Protein AF-A0A6G0Y600-F1 (afdb_monomer)

Solvent-accessible surface area (backbone atoms only — not comparable to full-atom values): 4915 Å² total; per-residue (Å²): 140,86,88,76,80,76,88,82,83,84,83,86,73,41,75,44,81,72,73,62,48,77,47,63,81,62,96,75,82,59,95,89,61,82,90,54,70,48,76,49,67,50,74,36,39,72,75,77,89,85,84,58,69,56,95,92,37,78,59,60,86,84,71,60,85,82,124

Structure (mmCIF, N/CA/C/O backbone):
data_AF-A0A6G0Y600-F1
#
_entry.id   AF-A0A6G0Y600-F1
#
loop_
_atom_site.group_PDB
_atom_site.id
_atom_site.type_symbol
_atom_site.label_atom_id
_atom_site.label_alt_id
_atom_site.label_comp_id
_atom_site.label_asym_id
_atom_site.label_entity_id
_atom_site.label_seq_id
_atom_site.pdbx_PDB_ins_code
_atom_site.Cartn_x
_atom_site.Cartn_y
_atom_site.Cartn_z
_atom_site.occupancy
_atom_site.B_iso_or_equiv
_atom_site.auth_seq_id
_atom_site.auth_comp_id
_atom_site.auth_asym_id
_atom_site.auth_atom_id
_atom_site.pdbx_PDB_model_num
ATOM 1 N N . ASP A 1 1 ? 34.204 10.224 -40.761 1.00 52.25 1 ASP A N 1
ATOM 2 C CA . ASP A 1 1 ? 33.890 10.687 -39.399 1.00 52.25 1 ASP A CA 1
ATOM 3 C C . ASP A 1 1 ? 32.386 10.659 -39.172 1.00 52.25 1 ASP A C 1
ATOM 5 O O . ASP A 1 1 ? 31.738 11.693 -39.208 1.00 52.25 1 ASP A O 1
ATOM 9 N N . ASP A 1 2 ? 31.832 9.461 -38.963 1.00 60.56 2 ASP A N 1
ATOM 10 C CA . ASP A 1 2 ? 30.424 9.248 -38.592 1.00 60.56 2 ASP A CA 1
ATOM 11 C C . ASP A 1 2 ? 30.360 8.846 -37.113 1.00 60.56 2 ASP A C 1
ATOM 13 O O . ASP A 1 2 ? 30.065 7.709 -36.757 1.00 60.56 2 ASP A O 1
ATOM 17 N N . VAL A 1 3 ? 30.714 9.782 -36.230 1.00 65.56 3 VAL A N 1
ATOM 18 C CA . VAL A 1 3 ? 30.543 9.625 -34.778 1.00 65.56 3 VAL A CA 1
ATOM 19 C C . VAL A 1 3 ? 29.219 10.277 -34.398 1.00 65.56 3 VAL A C 1
ATOM 21 O O . VAL A 1 3 ? 29.181 11.385 -33.873 1.00 65.56 3 VAL A O 1
ATOM 24 N N . ASN A 1 4 ? 28.115 9.621 -34.737 1.00 66.06 4 ASN A N 1
ATOM 25 C CA . ASN A 1 4 ? 26.813 9.913 -34.139 1.00 66.06 4 ASN A CA 1
ATOM 26 C C . ASN A 1 4 ? 25.970 8.640 -34.114 1.00 66.06 4 ASN A C 1
ATOM 28 O O . ASN A 1 4 ? 24.893 8.535 -34.694 1.00 66.06 4 ASN A O 1
ATOM 32 N N . GLU A 1 5 ? 26.506 7.645 -33.419 1.00 68.38 5 GLU A N 1
ATOM 33 C CA . GLU A 1 5 ? 25.707 6.552 -32.899 1.00 68.38 5 GLU A CA 1
ATOM 34 C C . GLU A 1 5 ? 25.027 7.067 -31.625 1.00 68.38 5 GLU A C 1
ATOM 36 O O . GLU A 1 5 ? 25.662 7.244 -30.585 1.00 68.38 5 GLU A O 1
ATOM 41 N N . CYS A 1 6 ? 23.746 7.427 -31.726 1.00 73.06 6 CYS A N 1
ATOM 42 C CA . CYS A 1 6 ? 22.950 7.789 -30.559 1.00 73.06 6 CYS A CA 1
ATOM 43 C C . CYS A 1 6 ? 22.897 6.581 -29.609 1.00 73.06 6 CYS A C 1
ATOM 45 O O . CYS A 1 6 ? 22.398 5.527 -29.996 1.00 73.06 6 CYS A O 1
ATOM 47 N N . ASP A 1 7 ? 23.376 6.734 -28.371 1.00 76.88 7 ASP A N 1
ATOM 48 C CA . ASP A 1 7 ? 23.222 5.741 -27.296 1.00 76.88 7 ASP A CA 1
ATOM 49 C C . ASP A 1 7 ? 21.725 5.557 -26.980 1.00 76.88 7 ASP A C 1
ATOM 51 O O . ASP A 1 7 ? 21.133 6.315 -26.204 1.00 76.88 7 ASP A O 1
ATOM 55 N N . VAL A 1 8 ? 21.072 4.591 -27.633 1.00 78.94 8 VAL A N 1
ATOM 56 C CA . VAL A 1 8 ? 19.666 4.259 -27.379 1.00 78.94 8 VAL A CA 1
ATOM 57 C C . VAL A 1 8 ? 19.589 3.338 -26.166 1.00 78.94 8 VAL A C 1
ATOM 59 O O . VAL A 1 8 ? 19.900 2.149 -26.241 1.00 78.94 8 VAL A O 1
ATOM 62 N N . ARG A 1 9 ? 19.122 3.880 -25.038 1.00 83.44 9 ARG A N 1
ATOM 63 C CA . ARG A 1 9 ? 18.893 3.110 -23.810 1.00 83.44 9 ARG A CA 1
ATOM 64 C C . ARG A 1 9 ? 17.479 2.553 -23.776 1.00 83.44 9 ARG A C 1
ATOM 66 O O . ARG A 1 9 ? 16.510 3.308 -23.746 1.00 83.44 9 ARG A O 1
ATOM 73 N N . TYR A 1 10 ? 17.371 1.232 -23.716 1.00 83.56 10 TYR A N 1
ATOM 74 C CA . TYR A 1 10 ? 16.107 0.544 -23.474 1.00 83.56 10 TYR A CA 1
ATOM 75 C C . TYR A 1 10 ? 15.972 0.202 -21.989 1.00 83.56 1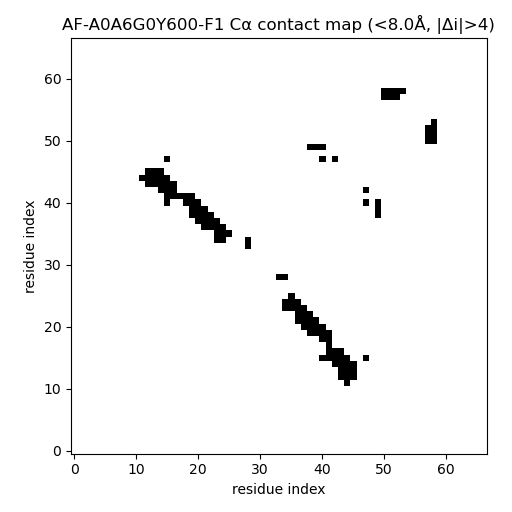0 TYR A C 1
ATOM 77 O O . TYR A 1 10 ? 16.913 -0.296 -21.372 1.00 83.56 10 TYR A O 1
ATOM 85 N N . TYR A 1 11 ? 14.791 0.450 -21.423 1.00 86.31 11 TYR A N 1
ATOM 86 C CA . TYR A 1 11 ? 14.441 0.060 -20.059 1.00 86.31 11 TYR A CA 1
ATOM 87 C C . TYR A 1 11 ? 13.372 -1.025 -20.110 1.00 86.31 11 TYR A C 1
ATOM 89 O O . TYR A 1 11 ? 12.309 -0.825 -20.694 1.00 86.31 11 TYR A O 1
ATOM 97 N N . VAL A 1 12 ? 13.659 -2.171 -19.495 1.00 90.31 12 VAL A N 1
ATOM 98 C CA . VAL A 1 12 ? 12.682 -3.250 -19.330 1.00 90.31 12 VAL A CA 1
ATOM 99 C C . VAL A 1 12 ? 11.955 -3.029 -18.011 1.00 90.31 12 VAL A C 1
ATOM 101 O O . VAL A 1 12 ? 12.598 -2.947 -16.963 1.00 90.31 12 VAL A O 1
ATOM 104 N N . SER A 1 13 ? 10.629 -2.919 -18.066 1.00 93.25 13 SER A N 1
ATOM 105 C CA . SER A 1 13 ? 9.778 -2.893 -16.881 1.00 93.25 13 SER A CA 1
ATOM 106 C C . SER A 1 13 ? 9.192 -4.274 -16.606 1.00 93.25 13 SER A C 1
ATOM 108 O O . SER A 1 13 ? 8.732 -4.963 -17.515 1.00 93.25 13 SER A O 1
ATOM 110 N N . ASP A 1 14 ? 9.198 -4.652 -15.332 1.00 95.50 14 ASP A N 1
ATOM 111 C CA . ASP A 1 14 ? 8.556 -5.852 -14.814 1.00 95.50 14 ASP A CA 1
ATOM 112 C C . ASP A 1 14 ? 7.429 -5.435 -13.855 1.00 95.50 14 ASP A C 1
ATOM 114 O O . ASP A 1 14 ? 7.705 -4.980 -12.735 1.00 95.50 14 ASP A O 1
ATOM 118 N N . PRO A 1 15 ? 6.160 -5.471 -14.298 1.00 93.81 15 PRO A N 1
ATOM 119 C CA . PRO A 1 15 ? 5.038 -5.087 -13.458 1.00 93.81 15 PRO A CA 1
ATOM 120 C C . PRO A 1 15 ? 4.800 -6.124 -12.350 1.00 93.81 15 PRO A C 1
ATOM 122 O O . PRO A 1 15 ? 5.066 -7.311 -12.535 1.00 93.81 15 PRO A O 1
ATOM 125 N N . PRO A 1 16 ? 4.232 -5.714 -11.204 1.00 95.06 16 PRO A N 1
ATOM 126 C CA . PRO A 1 16 ? 3.909 -6.659 -10.148 1.00 95.06 16 PRO A CA 1
ATOM 127 C C . PRO A 1 16 ? 2.858 -7.660 -10.634 1.00 95.06 16 PRO A C 1
ATOM 129 O O . PRO A 1 16 ? 1.792 -7.285 -11.130 1.00 95.06 16 PRO A O 1
ATOM 132 N N . VAL A 1 17 ? 3.137 -8.950 -10.459 1.00 95.81 17 VAL A N 1
ATOM 133 C CA . VAL A 1 17 ? 2.174 -10.007 -10.777 1.00 95.81 17 VAL A CA 1
ATOM 134 C C . VAL A 1 17 ? 1.193 -10.150 -9.616 1.00 95.81 17 VAL A C 1
ATOM 136 O O . VAL A 1 17 ? 1.495 -10.767 -8.595 1.00 95.81 17 VAL A O 1
ATOM 139 N N . GLY A 1 18 ? 0.005 -9.572 -9.783 1.00 92.81 18 GLY A N 1
ATOM 140 C CA . GLY A 1 18 ? -1.091 -9.648 -8.817 1.00 92.81 18 GLY A CA 1
ATOM 141 C C . GLY A 1 18 ? -1.378 -8.328 -8.102 1.00 92.81 18 GLY A C 1
ATOM 142 O O . GLY A 1 18 ? -0.876 -7.267 -8.463 1.00 92.81 18 GLY A O 1
ATOM 143 N N . GLN A 1 19 ? -2.246 -8.399 -7.094 1.00 94.06 19 GLN A N 1
ATOM 144 C CA . GLN A 1 19 ? -2.702 -7.237 -6.331 1.00 94.06 19 GLN A CA 1
ATOM 145 C C . GLN A 1 19 ? -1.898 -7.071 -5.036 1.00 94.06 19 GLN A C 1
ATOM 147 O O . GLN A 1 19 ? -1.398 -8.060 -4.493 1.00 94.06 19 GLN A O 1
ATOM 152 N N . PRO A 1 20 ? -1.784 -5.840 -4.509 1.00 94.12 20 PRO A N 1
ATOM 153 C CA . PRO A 1 20 ? -1.224 -5.634 -3.186 1.00 94.12 20 PRO A CA 1
ATOM 154 C C . PRO A 1 20 ? -2.086 -6.313 -2.119 1.00 94.12 20 PRO A C 1
ATOM 156 O O . PRO A 1 20 ? -3.314 -6.359 -2.215 1.00 94.12 20 PRO A O 1
ATOM 159 N N . VAL A 1 21 ? -1.432 -6.813 -1.077 1.00 95.38 21 VAL A N 1
ATOM 160 C CA . VAL A 1 21 ? -2.094 -7.470 0.049 1.00 95.38 21 VAL A CA 1
ATOM 161 C C . VAL A 1 21 ? -2.183 -6.493 1.210 1.00 95.38 21 VAL A C 1
ATOM 163 O O . VAL A 1 21 ? -1.163 -5.999 1.698 1.00 95.38 21 VAL A O 1
ATOM 166 N N . LEU A 1 22 ? -3.412 -6.238 1.660 1.00 93.50 22 LEU A N 1
ATOM 167 C CA . LEU A 1 22 ? -3.705 -5.407 2.820 1.00 93.50 22 LEU A CA 1
ATOM 168 C C . LEU A 1 22 ? -3.942 -6.274 4.06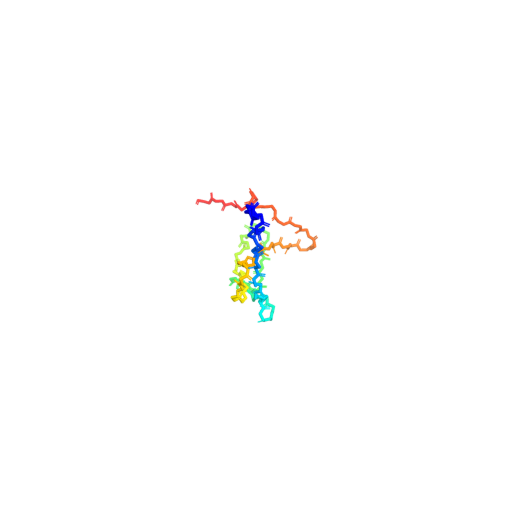0 1.00 93.50 22 LEU A C 1
ATOM 170 O O . LEU A 1 22 ? -4.839 -7.114 4.080 1.00 93.50 22 LEU A O 1
ATOM 174 N N . SER A 1 23 ? -3.166 -6.029 5.112 1.00 95.00 23 SER A N 1
ATOM 175 C CA . SER A 1 23 ? -3.335 -6.643 6.432 1.00 95.00 23 SER A CA 1
ATOM 176 C C . SER A 1 23 ? -3.571 -5.567 7.488 1.00 95.00 23 SER A C 1
ATOM 178 O O . SER A 1 23 ? -2.764 -4.649 7.620 1.00 95.00 23 SER A O 1
ATOM 180 N N . LEU A 1 24 ? -4.659 -5.685 8.250 1.00 93.94 24 LEU A N 1
ATOM 181 C CA . LEU A 1 24 ? -5.005 -4.779 9.350 1.00 93.94 24 LEU A CA 1
ATOM 182 C C . LEU A 1 24 ? -4.749 -5.450 10.701 1.00 93.94 24 LEU A C 1
ATOM 184 O O . LEU A 1 24 ? -4.923 -6.660 10.840 1.00 93.94 24 LEU A O 1
ATOM 188 N N . GLU A 1 25 ? -4.373 -4.658 11.705 1.00 95.06 25 GLU A N 1
ATOM 189 C CA . GLU A 1 25 ? -4.147 -5.159 13.068 1.00 95.06 25 GLU A CA 1
ATOM 190 C C . GLU A 1 25 ? -5.449 -5.626 13.740 1.00 95.06 25 GLU A C 1
ATOM 192 O O . GLU A 1 25 ? -5.463 -6.625 14.460 1.00 95.06 25 GLU A O 1
ATOM 197 N N . LYS A 1 26 ? -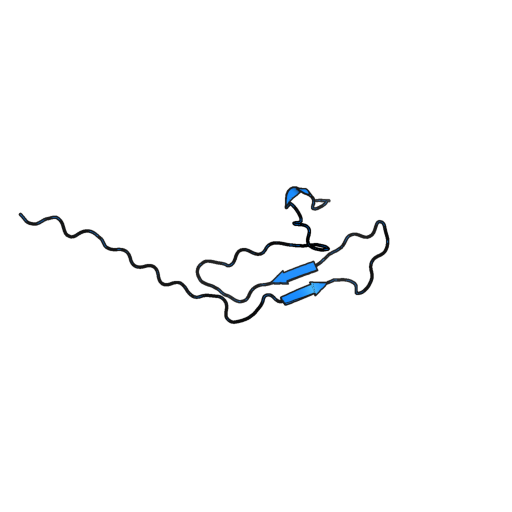6.555 -4.913 13.497 1.00 93.44 26 LYS A N 1
ATOM 198 C CA . LYS A 1 26 ? -7.868 -5.201 14.085 1.00 93.44 26 LYS A CA 1
ATOM 199 C C . LYS A 1 26 ? -8.924 -5.315 12.991 1.00 93.44 26 LYS A C 1
ATOM 201 O O . LYS A 1 26 ? -8.830 -4.691 11.938 1.00 93.44 26 LYS A O 1
ATOM 206 N N . ARG A 1 27 ? -9.973 -6.091 13.269 1.00 92.44 27 ARG A N 1
ATOM 207 C CA . ARG A 1 27 ? -11.159 -6.185 12.397 1.00 92.44 27 ARG A CA 1
ATOM 208 C C . ARG A 1 27 ? -12.155 -5.045 12.615 1.00 92.44 27 ARG A C 1
ATOM 210 O O . ARG A 1 27 ? -12.891 -4.709 11.700 1.00 92.44 27 ARG A O 1
ATOM 217 N N . HIS A 1 28 ? -12.174 -4.470 13.816 1.00 94.00 28 HIS A N 1
ATOM 218 C CA . HIS A 1 28 ? -13.067 -3.379 14.193 1.00 94.00 28 HIS A CA 1
ATOM 219 C C . HIS A 1 28 ? -12.278 -2.294 14.920 1.00 94.00 28 HIS A C 1
ATOM 221 O O . HIS A 1 28 ? -11.378 -2.598 15.705 1.00 94.00 28 HIS A O 1
ATOM 227 N N . TYR A 1 29 ? -12.651 -1.047 14.658 1.00 91.88 29 TYR A N 1
ATOM 228 C CA . TYR A 1 29 ? -12.057 0.146 15.244 1.00 91.88 29 TYR A CA 1
ATOM 229 C C . TYR A 1 29 ? -13.169 1.038 15.786 1.00 91.88 29 TYR A C 1
ATOM 231 O O . TYR A 1 29 ? -14.249 1.129 15.198 1.00 91.88 29 TYR A O 1
ATOM 239 N N . THR A 1 30 ? -12.898 1.682 16.911 1.00 94.06 30 THR A N 1
ATOM 240 C CA . THR A 1 30 ? -13.776 2.663 17.545 1.00 94.06 30 THR A CA 1
ATOM 241 C C . THR A 1 30 ? -13.211 4.070 17.380 1.00 94.06 30 THR A C 1
ATOM 243 O O . THR A 1 30 ? -12.065 4.263 16.971 1.00 94.06 30 THR A O 1
ATOM 246 N N . ILE A 1 31 ? -14.031 5.081 17.656 1.00 90.94 31 ILE A N 1
ATOM 247 C CA . ILE A 1 31 ? -13.596 6.477 17.579 1.00 90.94 31 ILE A CA 1
ATOM 248 C C . ILE A 1 31 ? -12.441 6.698 18.566 1.00 90.94 31 ILE A C 1
ATOM 250 O O . ILE A 1 31 ? -12.558 6.371 19.743 1.00 90.94 31 ILE A O 1
ATOM 254 N N . GLY A 1 32 ? -11.341 7.270 18.072 1.00 88.75 32 GLY A N 1
ATOM 255 C CA . GLY A 1 32 ? -10.115 7.499 18.841 1.00 88.75 32 GLY A CA 1
ATOM 256 C C . GLY A 1 32 ? -9.065 6.390 18.710 1.00 88.75 32 GLY A C 1
ATOM 257 O O . GLY A 1 32 ? -7.924 6.607 19.111 1.00 88.75 32 GLY A O 1
ATOM 258 N N . ASP A 1 33 ? -9.396 5.237 18.115 1.00 89.12 33 ASP A N 1
ATOM 259 C CA . ASP A 1 33 ? -8.393 4.220 17.795 1.00 89.12 33 ASP A CA 1
ATOM 260 C C . ASP A 1 33 ? -7.471 4.665 16.647 1.00 89.12 33 ASP A C 1
ATOM 262 O O . ASP A 1 33 ? -7.893 5.298 15.677 1.00 89.12 33 ASP A O 1
ATOM 266 N N . THR A 1 34 ? -6.212 4.228 16.702 1.00 86.44 34 THR A N 1
ATOM 267 C CA . THR A 1 34 ? -5.280 4.326 15.573 1.00 86.44 34 THR A CA 1
ATOM 268 C C . THR A 1 34 ? -5.448 3.122 14.647 1.00 86.44 34 THR A C 1
ATOM 270 O O . THR A 1 34 ? -5.237 1.976 15.052 1.00 86.44 34 THR A O 1
ATOM 273 N N . LEU A 1 35 ? -5.794 3.372 13.382 1.00 88.50 35 LEU A N 1
ATOM 274 C CA . LEU A 1 35 ? -5.830 2.340 12.348 1.00 88.50 35 LEU A CA 1
ATOM 275 C C . LEU A 1 35 ? -4.405 2.028 11.886 1.00 88.50 35 LEU A C 1
ATOM 277 O O . LEU A 1 35 ? -3.743 2.863 11.274 1.00 88.50 35 LEU A O 1
ATOM 281 N N . LYS A 1 36 ? -3.945 0.805 12.162 1.00 88.75 36 LYS A N 1
ATOM 282 C CA . LYS A 1 36 ? -2.644 0.299 11.725 1.00 88.75 36 LYS A CA 1
ATOM 283 C C . LYS A 1 36 ? -2.828 -0.826 10.718 1.00 88.75 36 LYS A C 1
ATOM 285 O O . LYS A 1 36 ? -3.499 -1.823 10.995 1.00 88.75 36 LYS A O 1
ATOM 290 N N . GLY A 1 37 ? -2.202 -0.659 9.560 1.00 90.31 37 GLY A N 1
ATOM 291 C CA . GLY A 1 37 ? -2.233 -1.627 8.480 1.00 90.31 37 GLY A CA 1
ATOM 292 C C . GLY A 1 37 ? -0.910 -1.693 7.735 1.00 90.31 37 GLY A C 1
ATOM 293 O O . GLY A 1 37 ? -0.144 -0.731 7.707 1.00 90.31 37 GLY A O 1
ATOM 294 N N . ASN A 1 38 ? -0.653 -2.842 7.127 1.00 92.75 38 ASN A N 1
ATOM 295 C CA . ASN A 1 38 ? 0.439 -3.053 6.193 1.00 92.75 38 ASN A CA 1
ATOM 296 C C . ASN A 1 38 ? -0.160 -3.337 4.812 1.00 92.75 38 ASN A C 1
ATOM 298 O O . ASN A 1 38 ? -0.995 -4.230 4.674 1.00 92.75 38 ASN A O 1
ATOM 302 N N . CYS A 1 39 ? 0.265 -2.570 3.812 1.00 91.12 39 CYS A N 1
ATOM 303 C CA . CYS A 1 39 ? -0.051 -2.804 2.413 1.00 91.12 39 CYS A CA 1
ATOM 304 C C . CYS A 1 39 ? 1.253 -3.146 1.691 1.00 91.12 39 CYS A C 1
ATOM 306 O O . CYS A 1 39 ? 2.155 -2.308 1.624 1.00 91.12 39 CYS A O 1
ATOM 308 N N . THR A 1 40 ? 1.363 -4.375 1.187 1.00 93.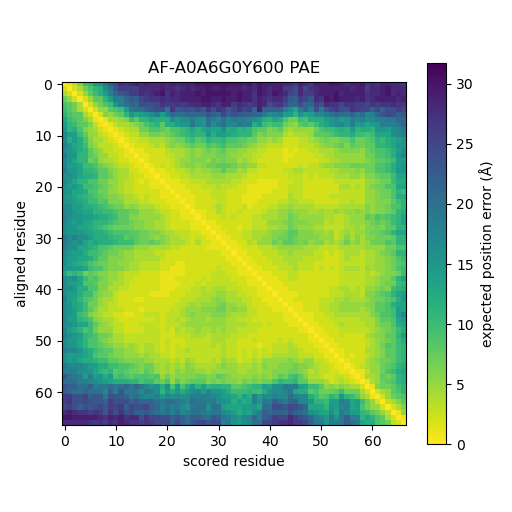44 40 THR A N 1
ATOM 309 C CA . THR A 1 40 ? 2.562 -4.868 0.495 1.00 93.44 40 THR A CA 1
ATOM 310 C C . THR A 1 40 ? 2.216 -5.205 -0.951 1.00 93.44 40 THR A C 1
ATOM 312 O O . THR A 1 40 ? 1.328 -6.021 -1.195 1.00 93.44 40 THR A O 1
ATOM 315 N N . SER A 1 41 ? 2.914 -4.599 -1.915 1.00 95.88 41 SER A N 1
ATOM 316 C CA . SER A 1 41 ? 2.820 -4.987 -3.325 1.00 95.88 41 SER A CA 1
ATOM 317 C C . SER A 1 41 ? 3.759 -6.155 -3.645 1.00 95.88 41 SER A C 1
ATOM 319 O O . SER A 1 41 ? 4.821 -6.264 -3.025 1.00 95.88 41 SER A O 1
ATOM 321 N N . PRO A 1 42 ? 3.433 -6.984 -4.652 1.00 96.06 42 PRO A N 1
ATOM 322 C CA . PRO A 1 42 ? 4.390 -7.927 -5.213 1.00 96.06 42 PRO A CA 1
ATOM 323 C C . PRO A 1 42 ? 5.667 -7.225 -5.723 1.00 96.06 42 PRO A C 1
ATOM 325 O O . PRO A 1 42 ? 5.645 -6.016 -5.999 1.00 96.06 42 PRO A O 1
ATOM 328 N N . PRO A 1 43 ? 6.781 -7.964 -5.865 1.00 95.44 43 PRO A N 1
ATOM 329 C CA . PRO A 1 43 ? 7.999 -7.453 -6.487 1.00 95.44 43 PRO A CA 1
ATOM 330 C C . PRO A 1 43 ? 7.723 -6.864 -7.873 1.00 95.44 43 PRO A C 1
ATOM 332 O O . PRO A 1 43 ? 6.888 -7.374 -8.614 1.00 95.44 43 PRO A O 1
ATOM 335 N N . SER A 1 44 ? 8.406 -5.770 -8.198 1.00 96.44 44 SER A N 1
ATOM 336 C CA . SER A 1 44 ? 8.297 -5.076 -9.485 1.00 96.44 44 SER A CA 1
ATOM 337 C C . SER A 1 44 ? 9.572 -4.293 -9.773 1.00 96.44 44 SER A C 1
ATOM 339 O O . SER A 1 44 ? 10.293 -3.900 -8.850 1.00 96.44 44 SER A O 1
ATOM 341 N N . SER A 1 45 ? 9.838 -4.071 -11.056 1.00 94.69 45 SER A N 1
ATOM 342 C CA . SER A 1 45 ? 10.928 -3.228 -11.536 1.00 94.69 45 SER A CA 1
ATOM 343 C C . SER A 1 45 ? 10.371 -2.199 -12.526 1.00 94.69 45 SER A C 1
ATOM 345 O O . SER A 1 45 ? 9.960 -2.578 -13.622 1.00 94.69 45 SER A O 1
ATOM 347 N N . PRO A 1 46 ? 10.332 -0.899 -12.187 1.00 93.69 46 PRO A N 1
ATOM 348 C CA . PRO A 1 46 ? 10.771 -0.290 -10.928 1.00 93.69 46 PRO A CA 1
ATOM 349 C C . PRO A 1 46 ? 9.846 -0.623 -9.738 1.00 93.69 46 PRO A C 1
ATOM 351 O O . PRO A 1 46 ? 8.738 -1.119 -9.949 1.00 93.69 46 PRO A O 1
ATOM 354 N N . PRO A 1 47 ? 10.266 -0.328 -8.490 1.00 93.25 47 PRO A N 1
ATOM 355 C CA . PRO A 1 47 ? 9.437 -0.545 -7.307 1.00 93.25 47 PRO A CA 1
ATOM 356 C C . PRO A 1 47 ? 8.075 0.151 -7.407 1.00 93.25 47 PRO A C 1
ATOM 358 O O . PRO A 1 47 ? 7.983 1.318 -7.788 1.00 93.25 47 PRO A O 1
ATOM 361 N N . SER A 1 48 ? 7.018 -0.562 -7.027 1.00 93.50 48 SER A N 1
ATOM 362 C CA . SER A 1 48 ? 5.646 -0.051 -7.066 1.00 93.50 48 SER A CA 1
ATOM 363 C C . SER A 1 48 ? 5.388 1.061 -6.044 1.00 93.50 48 SER A C 1
ATOM 365 O O . SER A 1 48 ? 5.806 0.984 -4.888 1.00 93.50 48 SER A O 1
ATOM 367 N N . ASN A 1 49 ? 4.602 2.060 -6.451 1.00 91.56 49 ASN A N 1
ATOM 368 C CA . ASN A 1 49 ? 4.104 3.109 -5.563 1.00 91.56 49 ASN A CA 1
ATOM 369 C C . ASN A 1 49 ? 2.791 2.675 -4.904 1.00 91.56 49 ASN A C 1
ATOM 371 O O . ASN A 1 49 ? 1.786 2.469 -5.583 1.00 91.56 49 ASN A O 1
ATOM 375 N N . VAL A 1 50 ? 2.780 2.592 -3.575 1.00 88.44 50 VAL A N 1
ATOM 376 C CA . VAL A 1 50 ? 1.587 2.243 -2.793 1.00 88.44 50 VAL A CA 1
ATOM 377 C C . VAL A 1 50 ? 0.995 3.501 -2.160 1.00 88.44 50 VAL A C 1
ATOM 379 O O . VAL A 1 50 ? 1.703 4.265 -1.505 1.00 88.44 50 VAL A O 1
ATOM 382 N N . THR A 1 51 ? -0.311 3.704 -2.341 1.00 88.31 51 THR A N 1
ATOM 383 C CA . THR A 1 51 ? -1.067 4.827 -1.764 1.00 88.31 51 THR A CA 1
ATOM 384 C C . THR A 1 51 ? -2.232 4.301 -0.938 1.00 88.31 51 THR A C 1
ATOM 386 O O . THR A 1 51 ? -2.868 3.316 -1.309 1.00 88.31 51 THR A O 1
ATOM 389 N N . TRP A 1 52 ? -2.512 4.960 0.183 1.00 87.50 52 TRP A N 1
ATOM 390 C CA . TRP A 1 52 ? -3.596 4.590 1.084 1.00 87.50 52 TRP A CA 1
ATOM 391 C C . TRP A 1 52 ? -4.857 5.409 0.816 1.00 87.50 52 TRP A C 1
ATOM 393 O O . TRP A 1 52 ? -4.798 6.633 0.674 1.00 87.50 52 TRP A O 1
ATOM 403 N N . TYR A 1 53 ? -5.997 4.720 0.824 1.00 88.19 53 TYR A N 1
ATOM 404 C CA . TYR A 1 53 ? -7.328 5.311 0.768 1.00 88.19 53 TYR A CA 1
ATOM 405 C C . TYR A 1 53 ? -8.149 4.818 1.946 1.00 88.19 53 TYR A C 1
ATOM 407 O O . TYR A 1 53 ? -8.129 3.631 2.273 1.00 88.19 53 TYR A O 1
ATOM 415 N N . LEU A 1 54 ? -8.894 5.729 2.556 1.00 87.81 54 LEU A N 1
ATOM 416 C CA . LEU A 1 54 ? -9.859 5.416 3.596 1.00 87.81 54 LEU A CA 1
ATOM 417 C C . LEU A 1 54 ? -11.200 6.023 3.197 1.00 87.81 54 LEU A C 1
ATOM 419 O O . LEU A 1 54 ? -11.297 7.242 3.066 1.00 87.81 54 LEU A O 1
ATOM 423 N N . ASN A 1 55 ? -12.216 5.178 3.000 1.00 87.38 55 ASN A N 1
ATOM 424 C CA . ASN A 1 55 ? -13.556 5.586 2.555 1.00 87.38 55 ASN A CA 1
ATOM 425 C C . ASN A 1 55 ? -13.496 6.531 1.339 1.00 87.38 55 ASN A C 1
ATOM 427 O O . ASN A 1 55 ? -13.997 7.652 1.389 1.00 87.38 55 ASN A O 1
ATOM 431 N N . ASP A 1 56 ? -12.782 6.107 0.292 1.00 87.56 56 ASP A N 1
ATOM 432 C CA . ASP A 1 56 ? -12.587 6.842 -0.971 1.00 87.56 56 ASP A CA 1
ATOM 433 C C . ASP A 1 56 ? -11.820 8.171 -0.865 1.00 87.56 56 ASP A C 1
ATOM 435 O O . ASP A 1 56 ? -11.672 8.903 -1.847 1.00 87.56 56 ASP A O 1
ATOM 439 N N . LYS A 1 57 ? -11.252 8.474 0.306 1.00 87.69 57 LYS A N 1
ATOM 440 C CA . LYS A 1 57 ? -10.406 9.645 0.521 1.00 87.69 57 LYS A CA 1
ATOM 441 C C . LYS A 1 57 ? -8.937 9.249 0.626 1.00 87.69 57 LYS A C 1
ATOM 443 O O . LYS A 1 57 ? -8.566 8.367 1.398 1.00 87.69 57 LYS A O 1
ATOM 448 N N . TRP A 1 58 ? -8.097 9.952 -0.126 1.00 83.62 58 TRP A N 1
ATOM 449 C CA . TRP A 1 58 ? -6.642 9.835 -0.068 1.00 83.62 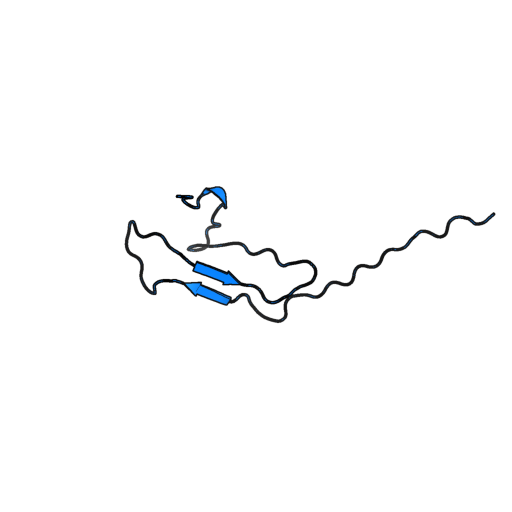58 TRP A CA 1
ATOM 450 C C . TRP A 1 58 ? -6.138 10.202 1.331 1.00 83.62 58 TRP A C 1
ATOM 452 O O . TRP A 1 58 ? -6.501 11.254 1.870 1.00 83.62 58 TRP A O 1
ATOM 462 N N . VAL A 1 59 ? -5.280 9.360 1.903 1.00 83.00 59 VAL A N 1
ATOM 463 C CA . VAL A 1 59 ? -4.596 9.658 3.167 1.00 83.00 59 VAL A CA 1
ATOM 464 C C . VAL A 1 59 ? -3.249 10.297 2.842 1.00 83.00 59 VAL A C 1
ATOM 466 O O . VAL A 1 59 ? -2.369 9.654 2.268 1.00 83.00 59 VAL A O 1
ATOM 469 N N . LEU A 1 60 ? -3.088 11.578 3.188 1.00 72.12 60 LEU A N 1
ATOM 470 C CA . LEU A 1 60 ? -1.817 12.281 3.014 1.00 72.12 60 LEU A CA 1
ATOM 471 C C . LEU A 1 60 ? -0.767 11.707 3.970 1.00 72.12 60 LEU A C 1
ATOM 473 O O . LEU A 1 60 ? -1.061 11.407 5.127 1.00 72.12 60 LEU A O 1
ATOM 477 N N . LYS A 1 61 ? 0.471 11.584 3.485 1.00 62.62 61 LYS A N 1
ATOM 478 C CA . LYS A 1 61 ?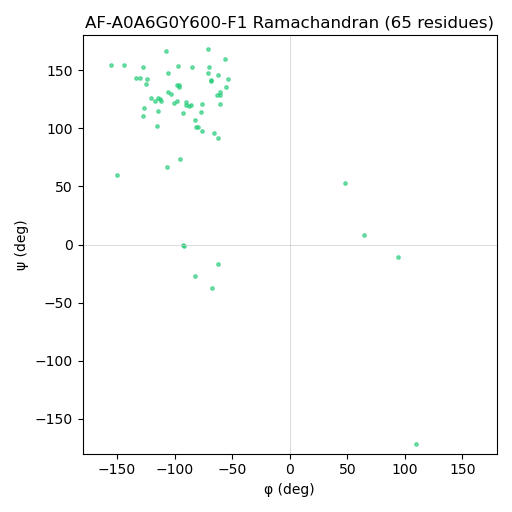 1.600 10.993 4.222 1.00 62.62 61 LYS A CA 1
ATOM 479 C C . LYS A 1 61 ? 1.973 11.771 5.495 1.00 62.62 61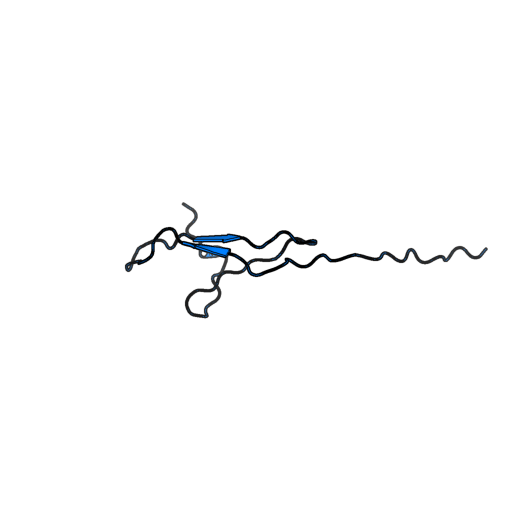 LYS A C 1
ATOM 481 O O . LYS A 1 61 ? 2.585 11.200 6.386 1.00 62.62 61 LYS A O 1
ATOM 486 N N . ASP A 1 62 ? 1.523 13.016 5.614 1.00 60.50 62 ASP A N 1
ATOM 487 C CA . ASP A 1 62 ? 1.763 13.878 6.780 1.00 60.50 62 ASP A CA 1
ATOM 488 C C . ASP A 1 62 ? 0.642 13.789 7.832 1.00 60.50 62 ASP A C 1
ATOM 490 O O . ASP A 1 62 ? 0.698 14.445 8.866 1.00 60.50 62 ASP A O 1
ATOM 494 N N . SER A 1 63 ? -0.394 12.982 7.573 1.00 58.09 63 SER A N 1
ATOM 495 C CA . SER A 1 63 ? -1.491 12.722 8.515 1.00 58.09 63 SER A CA 1
ATOM 496 C C . SER A 1 63 ? -1.237 11.496 9.405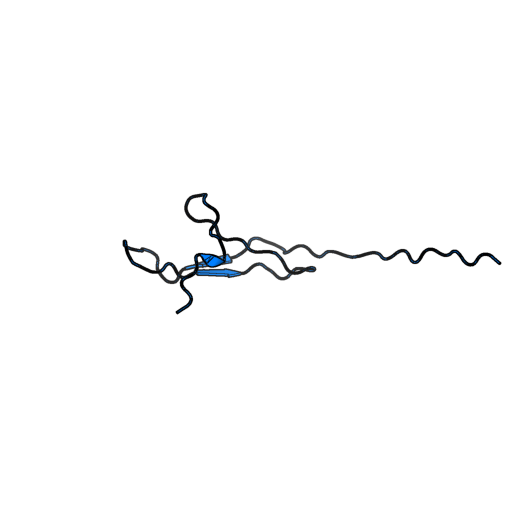 1.00 58.09 63 SER A C 1
ATOM 498 O O . SER A 1 63 ? -2.096 11.164 10.225 1.00 58.09 63 SER A O 1
ATOM 500 N N . TYR A 1 64 ? -0.109 10.794 9.234 1.00 59.94 64 TYR A N 1
ATOM 501 C CA . TYR A 1 64 ? 0.293 9.726 10.148 1.00 59.94 64 TYR A CA 1
ATOM 502 C C . TYR A 1 64 ? 0.848 10.358 11.423 1.00 59.94 64 TYR A C 1
ATOM 504 O O . TYR A 1 64 ? 1.814 11.113 11.375 1.00 59.94 64 TYR A O 1
ATOM 512 N N . ASP A 1 65 ? 0.228 10.041 12.555 1.00 47.88 65 ASP A N 1
ATOM 513 C CA . ASP A 1 65 ? 0.716 10.416 13.880 1.00 47.88 65 ASP A CA 1
ATOM 514 C C . ASP A 1 65 ? 2.051 9.683 14.122 1.00 47.88 65 ASP A C 1
ATOM 516 O O . ASP A 1 65 ? 2.083 8.486 14.429 1.00 47.88 65 ASP A O 1
ATOM 520 N N . VAL A 1 66 ? 3.166 10.370 13.856 1.00 40.22 66 VAL A N 1
ATOM 521 C CA . VAL A 1 66 ? 4.509 9.920 14.230 1.00 40.22 66 VAL A CA 1
ATOM 522 C C . VAL A 1 66 ? 4.639 10.188 15.722 1.00 40.22 66 VAL A C 1
ATOM 524 O O . VAL A 1 66 ? 4.901 11.317 16.132 1.00 40.22 66 VAL A O 1
ATOM 527 N N 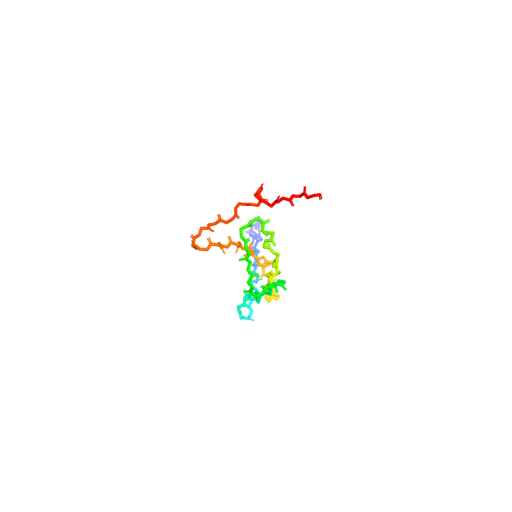. LYS A 1 67 ? 4.413 9.149 16.527 1.00 42.09 67 LYS A N 1
ATOM 528 C CA . LYS A 1 67 ? 4.860 9.149 17.921 1.00 42.09 67 LYS A CA 1
ATOM 529 C C . LYS A 1 67 ? 6.372 9.017 18.003 1.00 42.09 67 LYS A C 1
ATOM 531 O O . LYS A 1 67 ? 6.925 8.204 17.226 1.00 42.09 67 LYS A O 1
#

InterPro domains:
  IPR013783 Immunoglobulin-like fold [G3DSA:2.60.40.10] (10-67)

pLDDT: mean 84.21, std 14.17, range [40.22, 96.44]

Mean predicted aligned error: 8.73 Å

Radius of gyration: 20.35 Å; Cα contacts (8 Å, |Δi|>4): 60; chains: 1; bounding box: 48×24×58 Å

Organism: Aphis craccivora (NCBI:txid307492)

Sequence (67 aa):
DDVNECDVRYYVSDPPVGQPVLSLEKRHYTIGDTLKGNCTSPPSSPPSNVTWYLNDKWVLKDSYDVK

Secondary structure (DSSP, 8-state):
-------------B--SSPPEEEES-S---TT----EEEEPPP-BSPPPP--EETTEE--GGGS---

Nearest PDB structures (foldseek):
  6ey5-assembly1_A  TM=4.394E-01  e=2.730E+00  Porphyromonas gingivalis
  7cmg-assembly1_A  TM=3.250E-01  e=5.551E+00  Porphyromonas gingivalis ATCC 33277
  8hkx-assembly1_S10P  TM=3.312E-01  e=5.551E+00  Sulfolobus acidocaldarius DSM 639

Foldseek 3Di:
DPPDPDPDDDDDWFDFDDAWDKDWPDPDDDPPDDTDIDTGTHDIVVDDDDWDDDPNDTDDPVPDPDD